Protein AF-A0A947SE64-F1 (afdb_monomer)

Mean predicted aligned error: 16.95 Å

pLDDT: mean 75.83, std 10.78, range [42.03, 89.94]

Solvent-accessible surface area (backbone atoms only — not comparable to full-atom values): 4893 Å² total; per-residue (Å²): 92,79,46,79,45,96,84,76,46,65,52,37,38,56,98,89,40,79,49,90,74,75,90,76,92,64,84,76,76,76,76,81,70,70,80,71,76,76,76,80,73,80,77,88,76,73,57,91,84,38,81,78,61,72,69,73,84,56,95,79,74,77,85,80,87,130

Secondary structure (DSSP, 8-state):
-EEE-TTS-EEEEETTEEE-----SSPPPPP---------PPPPPPPTT-GGGG----TT------

Structure (mmCIF, N/CA/C/O backbone):
data_AF-A0A947SE64-F1
#
_entry.id   AF-A0A947SE64-F1
#
loop_
_atom_site.group_PDB
_atom_site.id
_atom_site.type_symbol
_atom_site.label_atom_id
_atom_site.label_alt_id
_atom_site.label_comp_id
_atom_site.label_asym_id
_atom_site.label_entity_id
_atom_site.label_seq_id
_atom_site.pdbx_PDB_ins_code
_atom_site.Cartn_x
_atom_site.Cartn_y
_atom_site.Cartn_z
_atom_site.occupancy
_atom_site.B_iso_or_equiv
_atom_site.auth_seq_id
_atom_site.auth_comp_id
_atom_site.auth_asym_id
_atom_site.auth_atom_id
_atom_site.pdbx_PDB_model_num
ATOM 1 N N . MET A 1 1 ? -26.740 7.007 13.484 1.00 81.06 1 MET A N 1
ATOM 2 C CA . MET A 1 1 ? -26.737 7.038 14.961 1.00 81.06 1 MET A CA 1
ATOM 3 C C . MET A 1 1 ? -25.409 6.486 15.441 1.00 81.06 1 MET A C 1
ATOM 5 O O . MET A 1 1 ? -24.987 5.456 14.930 1.00 81.06 1 MET A O 1
ATOM 9 N N . VAL A 1 2 ? -24.758 7.175 16.372 1.00 85.12 2 VAL A N 1
ATOM 10 C CA . VAL A 1 2 ? -23.501 6.738 16.996 1.00 85.12 2 VAL A CA 1
ATOM 11 C C . VAL A 1 2 ? -23.785 6.541 18.483 1.00 85.12 2 VAL A C 1
ATOM 13 O O . VAL A 1 2 ? -24.428 7.403 19.081 1.00 85.12 2 VAL A O 1
ATOM 16 N N . LYS A 1 3 ? -23.381 5.406 19.056 1.00 86.12 3 LYS A N 1
ATOM 17 C CA . LYS A 1 3 ? -23.511 5.106 20.489 1.00 86.12 3 LYS A CA 1
ATOM 18 C C . LYS A 1 3 ? -22.151 4.715 21.050 1.00 86.12 3 LYS A C 1
ATOM 20 O O . LYS A 1 3 ? -21.509 3.816 20.513 1.00 86.12 3 LYS A O 1
ATOM 25 N N . GLU A 1 4 ? -21.752 5.360 22.137 1.00 84.94 4 GLU A N 1
ATOM 26 C CA . GLU A 1 4 ? -20.543 5.026 22.892 1.00 84.94 4 GLU A CA 1
ATOM 27 C C . GLU A 1 4 ? -20.943 4.178 24.103 1.00 84.94 4 GLU A C 1
ATOM 29 O O . GLU A 1 4 ? -21.822 4.566 24.876 1.00 84.94 4 GLU A O 1
ATOM 34 N N . ARG A 1 5 ? -20.352 2.988 24.243 1.00 81.81 5 ARG A N 1
ATOM 35 C CA . ARG A 1 5 ? -20.558 2.121 25.410 1.00 81.81 5 ARG A CA 1
ATOM 36 C C . ARG A 1 5 ? -19.501 2.414 26.474 1.00 81.81 5 ARG A C 1
ATOM 38 O O . ARG A 1 5 ? -18.402 2.860 26.157 1.00 81.81 5 ARG A O 1
ATOM 45 N N . ILE A 1 6 ? -19.816 2.082 27.726 1.00 86.50 6 ILE A N 1
ATOM 46 C CA . ILE A 1 6 ? -18.911 2.216 28.887 1.00 86.50 6 ILE A CA 1
ATOM 47 C C . ILE A 1 6 ? -17.602 1.435 28.667 1.00 86.50 6 ILE A C 1
ATOM 49 O O . ILE A 1 6 ? -16.539 1.841 29.125 1.00 86.50 6 ILE A O 1
ATOM 53 N N . ASP A 1 7 ? -17.665 0.371 27.869 1.00 82.56 7 ASP A N 1
ATOM 54 C CA . ASP A 1 7 ? -16.531 -0.486 27.515 1.00 82.56 7 ASP A CA 1
ATOM 55 C C . ASP A 1 7 ? -15.630 0.123 26.415 1.00 82.56 7 ASP A C 1
ATOM 57 O O . ASP A 1 7 ? -14.824 -0.581 25.806 1.00 82.56 7 ASP A O 1
ATOM 61 N N . ASN A 1 8 ? -15.786 1.418 26.107 1.00 79.00 8 ASN A N 1
ATOM 62 C CA . ASN A 1 8 ? -15.098 2.155 25.036 1.00 79.00 8 ASN A CA 1
ATOM 63 C C . ASN A 1 8 ? -15.329 1.607 23.614 1.00 79.00 8 ASN A C 1
ATOM 65 O O . ASN A 1 8 ? -14.555 1.886 22.694 1.00 79.00 8 ASN A O 1
ATOM 69 N N . THR A 1 9 ? -16.394 0.832 23.407 1.00 81.31 9 THR A N 1
ATOM 70 C CA . THR A 1 9 ? -16.818 0.383 22.074 1.00 81.31 9 THR A CA 1
ATOM 71 C C . THR A 1 9 ? -17.792 1.386 21.457 1.00 81.31 9 THR A C 1
ATOM 73 O O . THR A 1 9 ? -18.582 2.018 22.161 1.00 81.31 9 THR A O 1
ATOM 76 N N . ILE A 1 10 ? -17.711 1.558 20.135 1.00 85.88 10 ILE A N 1
ATOM 77 C CA . ILE A 1 10 ? -18.542 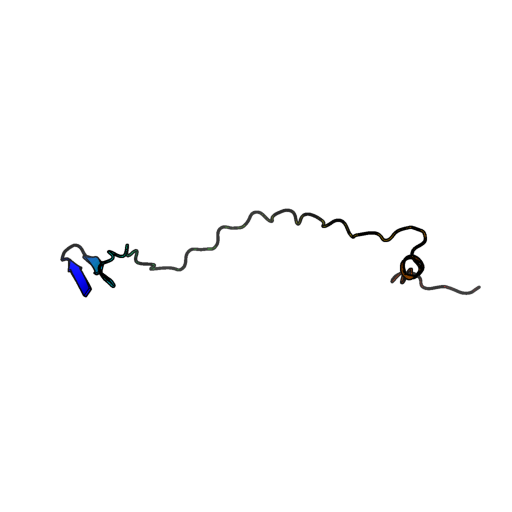2.504 19.384 1.00 85.88 10 ILE A CA 1
ATOM 78 C C . ILE A 1 10 ? -19.400 1.722 18.395 1.00 85.88 10 ILE A C 1
ATOM 80 O O . ILE A 1 10 ? -18.869 1.103 17.471 1.00 85.88 10 ILE A O 1
ATOM 84 N N . ASP A 1 11 ? -20.717 1.807 18.563 1.00 85.44 11 ASP A N 1
ATOM 85 C CA . ASP A 1 11 ? -21.683 1.272 17.608 1.00 85.44 11 ASP A CA 1
ATOM 86 C C . ASP A 1 11 ? -22.099 2.378 16.638 1.00 85.44 11 ASP A C 1
ATOM 88 O O . ASP A 1 11 ? -22.623 3.424 17.041 1.00 85.44 11 ASP A O 1
ATOM 92 N N . ILE A 1 12 ? -21.888 2.144 15.343 1.00 88.56 12 ILE A N 1
ATOM 93 C CA . ILE A 1 12 ? -22.237 3.091 14.285 1.00 88.56 12 ILE A CA 1
ATOM 94 C C . ILE A 1 12 ? -23.291 2.451 13.389 1.00 88.56 12 ILE A C 1
ATOM 96 O O . ILE A 1 12 ? -23.028 1.456 12.722 1.00 88.56 12 ILE A O 1
ATOM 100 N N . VAL A 1 13 ? -24.475 3.058 13.334 1.00 89.94 13 VAL A N 1
ATOM 101 C CA . VAL A 1 13 ? -25.542 2.672 12.403 1.00 89.94 13 VAL A CA 1
ATOM 102 C C . VAL A 1 13 ? -25.763 3.801 11.407 1.00 89.94 13 VAL A C 1
ATOM 104 O O . VAL A 1 13 ? -26.098 4.925 11.803 1.00 89.94 13 VAL A O 1
ATOM 107 N N . TYR A 1 14 ? -25.611 3.508 10.119 1.00 86.19 14 TYR A N 1
ATOM 108 C CA . TYR A 1 14 ? -25.846 4.447 9.025 1.00 86.19 14 TYR A CA 1
ATOM 109 C C . TYR A 1 14 ? -26.825 3.840 8.020 1.00 86.19 14 TYR A C 1
ATOM 111 O O . TYR A 1 14 ? -26.595 2.745 7.521 1.00 86.19 14 TYR A O 1
ATOM 119 N N . ASN A 1 15 ? -27.937 4.530 7.748 1.00 88.56 15 ASN A N 1
ATOM 120 C CA . ASN A 1 15 ? -29.007 4.064 6.852 1.00 88.56 15 ASN A CA 1
ATOM 121 C C . ASN A 1 15 ? -29.502 2.633 7.152 1.00 88.56 15 ASN A C 1
ATOM 123 O O . ASN A 1 15 ? -29.756 1.851 6.243 1.00 88.56 15 ASN A O 1
ATOM 127 N N . GLY A 1 16 ? -29.608 2.279 8.438 1.00 88.50 16 GLY A N 1
ATOM 128 C CA . GLY A 1 16 ? -30.023 0.940 8.878 1.00 88.50 16 GLY A CA 1
ATOM 129 C C . GLY A 1 16 ? -28.939 -0.139 8.769 1.00 88.50 16 GLY A C 1
ATOM 130 O O . GLY A 1 16 ? -29.200 -1.287 9.108 1.00 88.50 16 GLY A O 1
ATOM 131 N N . ILE A 1 17 ? -27.728 0.217 8.335 1.00 88.00 17 ILE A N 1
ATOM 132 C CA . ILE A 1 17 ? -26.586 -0.690 8.212 1.00 88.00 17 ILE A CA 1
ATOM 133 C C . ILE A 1 17 ? -25.640 -0.468 9.393 1.00 88.00 17 ILE A C 1
ATOM 135 O O . ILE A 1 17 ? -25.225 0.661 9.669 1.00 88.00 17 ILE A O 1
ATOM 139 N N . GLU A 1 18 ? -25.282 -1.552 10.079 1.00 87.56 18 GLU A N 1
ATOM 140 C CA . GLU A 1 18 ? -24.251 -1.546 11.117 1.00 87.56 18 GLU A CA 1
ATOM 141 C C . GLU A 1 18 ? -22.859 -1.466 10.482 1.00 87.56 18 GLU A C 1
ATOM 143 O O . GLU A 1 18 ? -22.451 -2.322 9.692 1.00 87.56 18 GLU A O 1
ATOM 148 N N . LEU A 1 19 ? -22.114 -0.416 10.824 1.00 85.88 19 LEU A N 1
ATOM 149 C CA . LEU A 1 19 ? -20.756 -0.202 10.352 1.00 85.88 19 LEU A CA 1
ATOM 150 C C . LEU A 1 19 ? -19.764 -0.752 11.375 1.00 85.88 19 LEU A C 1
ATOM 152 O O . LEU A 1 19 ? -19.771 -0.378 12.547 1.00 85.88 19 LEU A O 1
ATOM 156 N N . LYS A 1 20 ? -18.846 -1.601 10.907 1.00 80.38 20 LYS A N 1
ATOM 157 C CA . LYS A 1 20 ? -17.710 -2.051 11.715 1.00 80.38 20 LYS A CA 1
ATOM 158 C C . LYS A 1 20 ? -16.719 -0.901 11.865 1.00 80.38 20 LYS A C 1
ATOM 160 O O . LYS A 1 20 ? -16.103 -0.479 10.887 1.00 80.38 20 LYS A O 1
ATOM 165 N N . TYR A 1 21 ? -16.546 -0.419 13.089 1.00 78.44 21 TYR A N 1
ATOM 166 C CA . TYR A 1 21 ? -15.570 0.612 13.415 1.00 78.44 21 TYR A CA 1
ATOM 167 C C . TYR A 1 21 ? -14.287 -0.008 13.982 1.00 78.44 21 TYR A C 1
ATOM 169 O O . TYR A 1 21 ? -14.325 -0.824 14.899 1.00 78.44 21 TYR A O 1
ATOM 177 N N . LYS A 1 22 ? -13.133 0.404 13.449 1.00 77.00 22 LYS A N 1
ATOM 178 C CA . LYS A 1 22 ? -11.812 0.115 14.019 1.00 77.00 22 LYS A CA 1
ATOM 179 C C . LYS A 1 22 ? -11.027 1.418 14.088 1.00 77.00 22 LYS A C 1
ATOM 181 O O . LYS A 1 22 ? -10.719 2.004 13.052 1.00 77.00 22 LYS A O 1
ATOM 186 N N . LYS A 1 23 ? -10.686 1.859 15.299 1.00 79.00 23 LYS A N 1
ATOM 187 C CA . LYS A 1 23 ? -9.860 3.052 15.514 1.00 79.00 23 LYS A CA 1
ATOM 188 C C . LYS A 1 23 ? -8.469 2.835 14.908 1.00 79.00 23 LYS A C 1
ATOM 190 O O . LYS A 1 23 ? -7.803 1.844 15.210 1.00 79.00 23 LYS A O 1
ATOM 195 N N . ILE A 1 24 ? -8.028 3.756 14.053 1.00 78.44 24 ILE A N 1
ATOM 196 C CA . ILE A 1 24 ? -6.676 3.758 13.478 1.00 78.44 24 ILE A CA 1
ATOM 197 C C . ILE A 1 24 ? -5.861 4.817 14.225 1.00 78.44 24 ILE A C 1
ATOM 199 O O . ILE A 1 24 ? -5.966 6.000 13.924 1.00 78.44 24 ILE A O 1
ATOM 203 N N . GLU A 1 25 ? -5.069 4.405 15.216 1.00 84.00 25 GLU A N 1
ATOM 204 C CA . GLU A 1 25 ? -4.249 5.339 16.013 1.00 84.00 25 GLU A CA 1
ATOM 205 C C . GLU A 1 25 ? -2.984 5.793 15.279 1.00 84.00 25 GLU A C 1
ATOM 207 O O . GLU A 1 25 ? -2.525 6.921 15.437 1.00 84.00 25 GLU A O 1
ATOM 212 N N . LYS A 1 26 ? -2.421 4.912 14.449 1.00 88.44 26 LYS A N 1
ATOM 213 C CA . LYS A 1 26 ? -1.266 5.191 13.595 1.00 88.44 26 LYS A CA 1
ATOM 214 C C . LYS A 1 26 ? -1.538 4.650 12.204 1.00 88.44 26 LYS A C 1
ATOM 216 O O . LYS A 1 26 ? -2.121 3.576 12.050 1.00 88.44 26 LYS A O 1
ATOM 221 N N . ARG A 1 27 ? -1.090 5.381 11.182 1.00 81.75 27 ARG A N 1
ATOM 222 C CA . ARG A 1 27 ? -1.155 4.903 9.799 1.00 81.75 27 ARG A CA 1
ATOM 223 C C . ARG A 1 27 ? -0.331 3.613 9.697 1.00 81.75 27 ARG A C 1
ATOM 225 O O . ARG A 1 27 ? 0.835 3.638 10.093 1.00 81.75 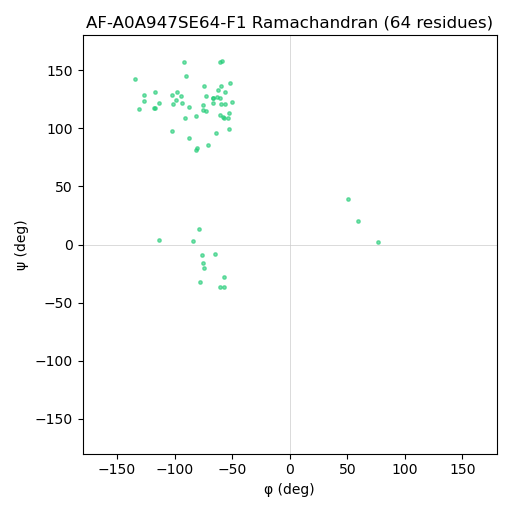27 ARG A O 1
ATOM 232 N N . PRO A 1 28 ? -0.896 2.503 9.192 1.00 82.31 28 PRO A N 1
ATOM 233 C CA . PRO A 1 28 ? -0.120 1.288 9.011 1.00 82.31 28 PRO A CA 1
ATOM 234 C C . PRO A 1 28 ? 1.038 1.578 8.057 1.00 82.31 28 PRO A C 1
ATOM 236 O O . PRO A 1 28 ? 0.865 2.255 7.037 1.00 82.31 28 PRO A O 1
ATOM 239 N N 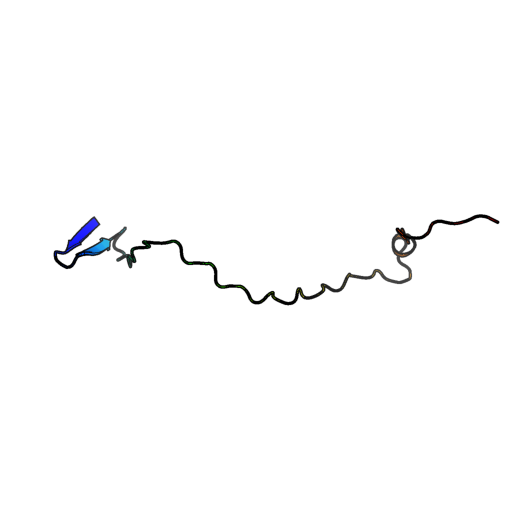. LEU A 1 29 ? 2.224 1.080 8.403 1.00 85.19 29 LEU A N 1
ATOM 240 C CA . LEU A 1 29 ? 3.347 1.095 7.479 1.00 85.19 29 LEU A CA 1
ATOM 241 C C . LEU A 1 29 ? 2.951 0.252 6.270 1.00 85.19 29 LEU A C 1
ATOM 243 O O . LEU A 1 29 ? 2.404 -0.842 6.427 1.00 85.19 29 LEU A O 1
ATOM 247 N N . LYS A 1 30 ? 3.196 0.777 5.064 1.00 79.25 30 LYS A N 1
ATOM 248 C CA . LYS A 1 30 ? 3.042 -0.036 3.860 1.00 79.25 30 LYS A CA 1
ATOM 249 C C . LYS A 1 30 ? 3.938 -1.266 4.035 1.00 79.25 30 LYS A C 1
ATOM 251 O O . LYS A 1 30 ? 5.096 -1.080 4.430 1.00 79.25 30 LYS A O 1
ATOM 256 N N . PRO A 1 31 ? 3.432 -2.488 3.793 1.00 79.69 31 PRO A N 1
ATOM 257 C CA . PRO A 1 31 ? 4.306 -3.647 3.754 1.00 79.69 31 PRO A CA 1
ATOM 258 C C . PRO A 1 31 ? 5.440 -3.329 2.782 1.00 79.69 31 PRO A C 1
ATOM 260 O O . PRO A 1 31 ? 5.226 -2.675 1.758 1.00 79.69 31 PRO A O 1
ATOM 263 N N . LYS A 1 32 ? 6.662 -3.712 3.149 1.00 73.31 32 LYS A N 1
ATOM 264 C CA . LYS A 1 32 ? 7.811 -3.587 2.262 1.00 73.31 32 LYS A CA 1
ATOM 265 C C . LYS A 1 32 ? 7.517 -4.516 1.093 1.00 73.31 32 LYS A C 1
ATOM 267 O O . LYS A 1 32 ? 7.687 -5.720 1.232 1.00 73.31 32 LYS A O 1
ATOM 272 N N . GLU A 1 33 ? 6.980 -3.963 0.010 1.00 72.75 33 GLU A N 1
ATOM 273 C CA . GLU A 1 33 ? 6.804 -4.691 -1.237 1.00 72.75 33 GLU A CA 1
ATOM 274 C C . GLU A 1 33 ? 8.184 -5.271 -1.557 1.00 72.75 33 GLU A C 1
ATOM 276 O O . GLU A 1 33 ? 9.162 -4.531 -1.733 1.00 72.75 33 GLU A O 1
ATOM 281 N N . GLU A 1 34 ? 8.302 -6.603 -1.513 1.00 71.50 34 GLU A N 1
ATOM 282 C CA . GLU A 1 34 ? 9.412 -7.269 -2.177 1.00 71.50 34 GLU A CA 1
ATOM 283 C C . GLU A 1 34 ? 9.415 -6.684 -3.576 1.00 71.50 34 GLU A C 1
ATOM 285 O O . GLU A 1 34 ? 8.362 -6.660 -4.208 1.00 71.50 34 GLU A O 1
ATOM 290 N N . LYS A 1 35 ? 10.539 -6.087 -3.996 1.00 66.31 35 LYS A N 1
ATOM 291 C CA . LYS A 1 35 ? 10.633 -5.410 -5.289 1.00 66.31 35 LYS A CA 1
ATOM 292 C C . LYS A 1 35 ? 10.153 -6.402 -6.338 1.00 66.31 35 LYS A C 1
ATOM 294 O O . LYS A 1 35 ? 10.915 -7.298 -6.703 1.00 66.31 35 LYS A O 1
ATOM 299 N N . GLU A 1 36 ? 8.899 -6.272 -6.768 1.00 68.31 36 GLU A N 1
ATOM 300 C CA . GLU A 1 36 ? 8.355 -7.142 -7.789 1.00 68.31 36 GLU A CA 1
ATOM 301 C C . GLU A 1 36 ? 9.301 -6.975 -8.965 1.00 68.31 36 GLU A C 1
ATOM 303 O O . GLU A 1 36 ? 9.571 -5.850 -9.402 1.00 68.31 36 GLU A O 1
ATOM 308 N N . GLN A 1 37 ? 9.911 -8.077 -9.403 1.00 70.56 37 GLN A N 1
ATOM 309 C CA . GLN A 1 37 ? 10.789 -8.029 -10.557 1.00 70.56 37 GLN A CA 1
ATOM 310 C C . GLN A 1 37 ? 9.941 -7.476 -11.694 1.00 70.56 37 GLN A C 1
ATOM 312 O O . GLN A 1 37 ? 8.993 -8.132 -12.133 1.00 70.56 37 GLN A O 1
ATOM 317 N N . LEU A 1 38 ? 10.226 -6.235 -12.103 1.00 71.00 38 LEU A N 1
ATOM 318 C CA . LEU A 1 38 ? 9.477 -5.554 -13.146 1.00 71.00 38 LEU A CA 1
ATOM 319 C C . LEU A 1 38 ? 9.485 -6.478 -14.359 1.00 71.00 38 LEU A C 1
ATOM 321 O O . LEU A 1 38 ? 10.530 -6.687 -14.978 1.00 71.00 38 LEU A O 1
ATOM 325 N N . LYS A 1 39 ? 8.334 -7.083 -14.674 1.00 72.44 39 LYS A N 1
ATOM 326 C CA . LYS A 1 39 ? 8.221 -7.952 -15.843 1.00 72.44 39 LYS A CA 1
ATOM 327 C C . LYS A 1 39 ? 8.544 -7.090 -17.054 1.00 72.44 39 LYS A C 1
ATOM 329 O O . LYS A 1 39 ? 7.781 -6.179 -17.382 1.00 72.44 39 LYS A O 1
ATOM 334 N N . ILE A 1 40 ? 9.680 -7.361 -17.696 1.00 73.25 40 ILE A N 1
ATOM 335 C CA . ILE A 1 40 ? 10.078 -6.670 -18.920 1.00 73.25 40 ILE A CA 1
ATOM 336 C C . ILE A 1 40 ? 8.962 -6.911 -19.934 1.00 73.25 40 ILE A C 1
ATOM 338 O O . ILE A 1 40 ? 8.748 -8.035 -20.396 1.00 73.25 40 ILE A O 1
ATOM 342 N N . ARG A 1 41 ? 8.202 -5.859 -20.249 1.00 73.25 41 ARG A N 1
ATOM 343 C CA . ARG A 1 41 ? 7.178 -5.935 -21.289 1.00 73.25 41 ARG A CA 1
ATOM 344 C C . ARG A 1 41 ? 7.902 -6.139 -22.612 1.00 73.25 41 ARG A C 1
ATOM 346 O O . ARG A 1 41 ? 8.802 -5.373 -22.950 1.00 73.25 41 ARG A O 1
ATOM 353 N N . LYS A 1 42 ? 7.521 -7.180 -23.356 1.00 76.25 42 LYS A N 1
ATOM 354 C CA . LYS A 1 42 ? 8.038 -7.382 -24.710 1.00 76.25 42 LYS A CA 1
ATOM 355 C C . LYS A 1 42 ? 7.659 -6.161 -25.542 1.00 76.25 42 LYS A C 1
ATOM 357 O O . LYS A 1 42 ? 6.479 -5.841 -25.672 1.00 76.25 42 LYS A O 1
ATOM 362 N N . VAL A 1 43 ? 8.664 -5.484 -26.085 1.00 74.25 43 VAL A N 1
ATOM 363 C CA . VAL A 1 43 ? 8.448 -4.412 -27.055 1.00 74.25 43 VAL A CA 1
ATOM 364 C C . VAL A 1 43 ? 7.869 -5.053 -28.311 1.00 74.25 43 VAL A C 1
ATOM 366 O O . VAL A 1 43 ? 8.430 -6.019 -28.828 1.00 74.25 43 VAL A O 1
ATOM 369 N N . HIS A 1 44 ? 6.728 -4.554 -28.781 1.00 80.56 44 HIS A N 1
ATOM 370 C CA . HIS A 1 44 ? 6.156 -5.015 -30.038 1.00 80.56 44 HIS A CA 1
ATOM 371 C C . HIS A 1 44 ? 7.074 -4.597 -31.194 1.00 80.56 44 HIS A C 1
ATOM 373 O O . HIS A 1 44 ? 7.364 -3.413 -31.368 1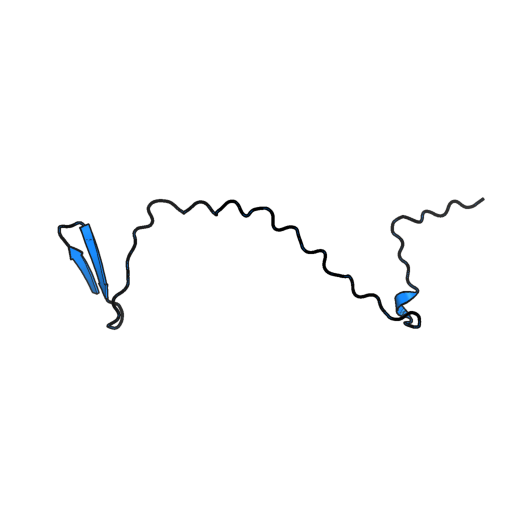.00 80.56 44 HIS A O 1
ATOM 379 N N . ILE A 1 45 ? 7.546 -5.573 -31.969 1.00 78.50 45 ILE A N 1
ATOM 380 C CA . ILE A 1 45 ? 8.410 -5.348 -33.130 1.00 78.50 45 ILE A CA 1
ATOM 381 C C . ILE A 1 45 ? 7.542 -5.452 -34.382 1.00 78.50 45 ILE A C 1
ATOM 383 O O . ILE A 1 45 ? 6.943 -6.497 -34.634 1.00 78.50 45 ILE A O 1
ATOM 387 N N . LEU A 1 46 ? 7.506 -4.379 -35.174 1.00 82.19 46 LEU A N 1
ATOM 388 C CA . LEU A 1 46 ? 6.777 -4.343 -36.444 1.00 82.19 46 LEU A CA 1
ATOM 389 C C . LEU A 1 46 ? 7.312 -5.395 -37.442 1.00 82.19 46 LEU A C 1
ATOM 391 O O . LEU A 1 46 ? 8.479 -5.779 -37.344 1.00 82.19 46 LEU A O 1
ATOM 395 N N . PRO A 1 47 ? 6.525 -5.839 -38.438 1.00 83.31 47 PRO A N 1
ATOM 396 C CA . PRO A 1 47 ? 6.965 -6.756 -39.501 1.00 83.31 47 PRO A CA 1
ATOM 397 C C . PRO A 1 47 ? 8.143 -6.222 -40.327 1.00 83.31 47 PRO A C 1
ATOM 399 O O . PRO A 1 47 ? 8.378 -5.016 -40.364 1.00 83.31 47 PRO A O 1
ATOM 402 N N . LEU A 1 48 ? 8.902 -7.114 -40.982 1.00 78.06 48 LEU A N 1
ATOM 403 C CA . LEU A 1 48 ? 10.143 -6.745 -41.690 1.00 78.06 48 LEU A CA 1
ATOM 404 C C . LEU A 1 48 ? 9.893 -5.723 -42.804 1.00 78.06 48 LEU A C 1
ATOM 406 O O . LEU A 1 48 ? 10.688 -4.806 -42.988 1.00 78.06 48 LEU A O 1
ATOM 410 N N . ASP A 1 49 ? 8.758 -5.870 -43.476 1.00 84.44 49 ASP A N 1
ATOM 411 C CA . ASP A 1 49 ? 8.344 -5.042 -44.604 1.00 84.44 49 ASP A CA 1
ATOM 412 C C . ASP A 1 49 ? 7.649 -3.734 -44.183 1.00 84.44 49 ASP A C 1
ATOM 414 O O . ASP A 1 49 ? 7.207 -2.944 -45.011 1.00 84.44 49 ASP A O 1
ATOM 418 N N . HIS A 1 50 ? 7.549 -3.458 -42.878 1.00 80.00 50 HIS A N 1
ATOM 419 C CA . HIS A 1 50 ? 6.856 -2.259 -42.432 1.00 80.00 50 HIS A CA 1
ATOM 420 C C . HIS A 1 50 ? 7.697 -1.002 -42.726 1.00 80.00 50 HIS A C 1
ATOM 422 O O . HIS A 1 50 ? 8.848 -0.922 -42.274 1.00 80.00 50 HIS 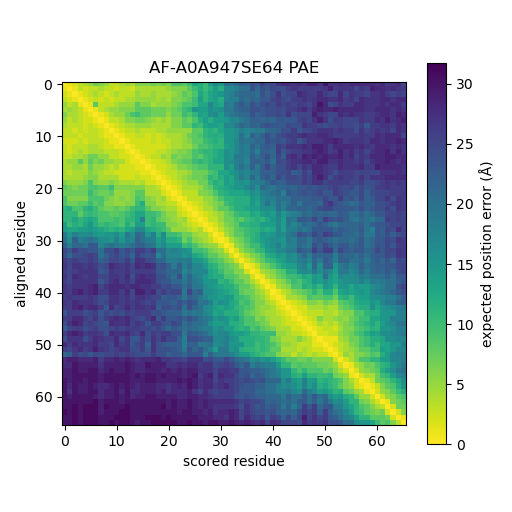A O 1
ATOM 428 N N . PRO A 1 51 ? 7.147 0.031 -43.394 1.00 80.00 51 PRO A N 1
ATOM 429 C CA . PRO A 1 51 ? 7.899 1.237 -43.755 1.00 80.00 51 PRO A CA 1
ATOM 430 C C . PRO A 1 51 ? 8.525 1.931 -42.533 1.00 80.00 51 PRO A C 1
ATOM 432 O O . PRO A 1 51 ? 9.672 2.371 -42.583 1.00 80.00 51 PRO A O 1
ATOM 435 N N . TRP A 1 52 ? 7.830 1.933 -41.389 1.00 73.06 52 TRP A N 1
ATOM 436 C CA . TRP A 1 52 ? 8.337 2.499 -40.129 1.00 73.06 52 TRP A CA 1
ATOM 437 C C . TRP A 1 52 ? 9.377 1.648 -39.381 1.00 73.06 52 TRP A C 1
ATOM 439 O O . TRP A 1 52 ? 10.008 2.149 -38.456 1.00 73.06 52 TRP A O 1
ATOM 449 N N . ARG A 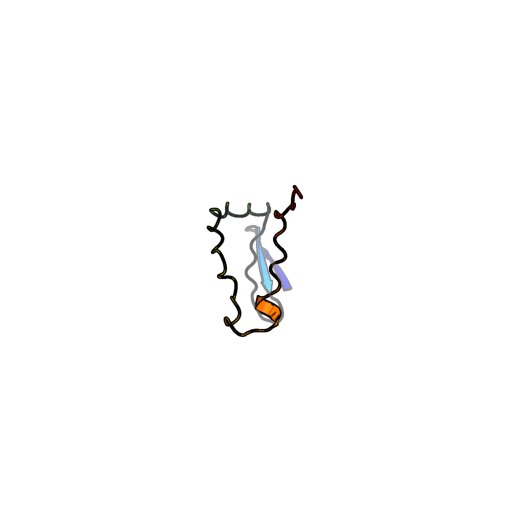1 53 ? 9.638 0.397 -39.786 1.00 70.62 53 ARG A N 1
ATOM 450 C CA . ARG A 1 53 ? 10.706 -0.430 -39.186 1.00 70.62 53 ARG A CA 1
ATOM 451 C C . ARG A 1 53 ? 12.109 0.002 -39.632 1.00 70.62 53 ARG A C 1
ATOM 453 O O . ARG A 1 53 ? 13.095 -0.311 -38.965 1.00 70.62 53 ARG A O 1
ATOM 460 N N . LYS A 1 54 ? 12.211 0.722 -40.756 1.00 66.88 54 LYS A N 1
ATOM 461 C CA . LYS A 1 54 ? 13.486 1.153 -41.356 1.00 66.88 54 LYS A CA 1
ATOM 462 C C . LYS A 1 54 ? 14.140 2.326 -40.612 1.00 66.88 54 LYS A C 1
ATOM 464 O O . LYS A 1 54 ? 15.344 2.535 -40.757 1.00 66.88 54 LYS A O 1
ATOM 469 N N . PHE A 1 55 ? 13.401 3.040 -39.760 1.00 66.69 55 PHE A N 1
ATOM 470 C CA . PHE A 1 55 ? 13.932 4.147 -38.964 1.00 66.69 55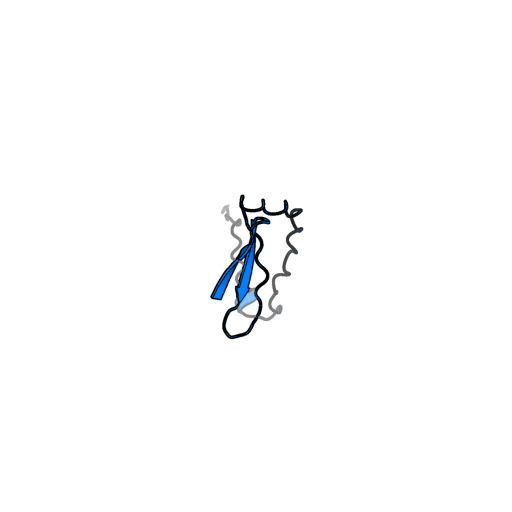 PHE A CA 1
ATOM 471 C C . PHE A 1 55 ? 14.652 3.631 -37.713 1.00 66.69 55 PHE A C 1
ATOM 473 O O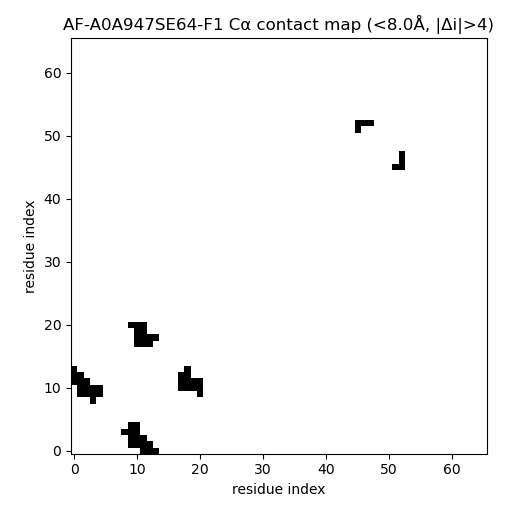 . PHE A 1 55 ? 14.115 3.604 -36.610 1.00 66.69 55 PHE A O 1
ATOM 480 N N . LYS A 1 56 ? 15.912 3.217 -37.879 1.00 64.06 56 LYS A N 1
ATOM 481 C CA . LYS A 1 56 ? 16.817 2.965 -36.752 1.00 64.06 56 LYS A CA 1
ATOM 482 C C . LYS A 1 56 ? 17.387 4.299 -36.269 1.00 64.06 56 LYS A C 1
ATOM 484 O O . LYS A 1 56 ? 18.503 4.655 -36.640 1.00 64.06 56 LYS A O 1
ATOM 489 N N . ILE A 1 57 ? 16.648 5.028 -35.434 1.00 63.53 57 ILE A N 1
ATOM 490 C CA . ILE A 1 57 ? 17.234 6.115 -34.636 1.00 63.53 57 ILE A CA 1
ATOM 491 C C . ILE A 1 57 ? 18.105 5.424 -33.583 1.00 63.53 57 ILE A C 1
ATOM 493 O O . ILE A 1 57 ? 17.631 5.059 -32.514 1.00 63.53 57 ILE A O 1
ATOM 497 N N . ASN A 1 58 ? 19.352 5.102 -33.935 1.00 59.78 58 ASN A N 1
ATOM 498 C CA . ASN A 1 58 ? 20.298 4.540 -32.981 1.00 59.78 58 ASN A CA 1
ATOM 499 C C . ASN A 1 58 ? 20.888 5.704 -32.171 1.00 59.78 58 ASN A C 1
ATOM 501 O O . ASN A 1 58 ? 21.671 6.464 -32.744 1.00 59.78 58 ASN A O 1
ATOM 505 N N . PRO A 1 59 ? 20.575 5.843 -30.869 1.00 58.84 59 PRO A N 1
ATOM 506 C CA . PRO A 1 59 ? 21.087 6.949 -30.062 1.00 58.84 59 PRO A CA 1
ATOM 507 C C . PRO A 1 59 ? 22.615 6.917 -29.869 1.00 58.84 59 PRO A C 1
ATOM 509 O O . PRO A 1 59 ? 23.179 7.886 -29.373 1.00 58.84 59 PRO A O 1
ATOM 512 N N . TYR A 1 60 ? 23.300 5.843 -30.284 1.00 58.81 60 TYR A N 1
ATOM 513 C CA . TYR A 1 60 ? 24.742 5.649 -30.095 1.00 58.81 60 TYR A CA 1
ATOM 514 C C . TYR A 1 60 ? 25.573 5.650 -31.390 1.00 58.81 60 TYR A C 1
ATOM 516 O O . TYR A 1 60 ? 26.782 5.430 -31.335 1.00 58.81 60 TYR A O 1
ATOM 524 N N . LYS A 1 61 ? 24.985 5.898 -32.571 1.00 58.41 61 LYS A N 1
ATOM 525 C CA . LYS A 1 61 ? 25.766 6.004 -33.819 1.00 58.41 61 LYS A CA 1
ATOM 526 C C . LYS A 1 61 ? 26.265 7.432 -34.039 1.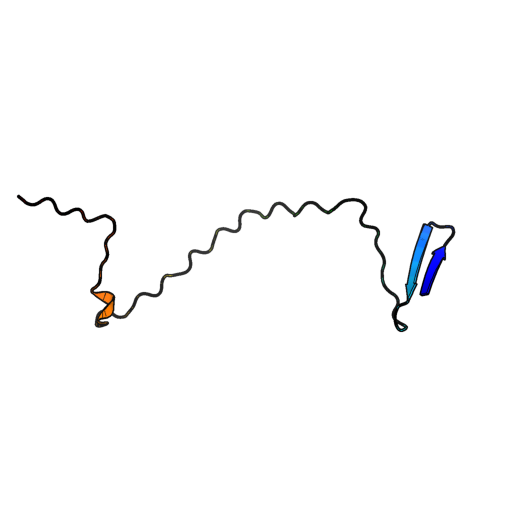00 58.41 61 LYS A C 1
ATOM 528 O O . LYS A 1 61 ? 25.598 8.237 -34.675 1.00 58.41 61 LYS A O 1
ATOM 533 N N . ARG A 1 62 ? 27.475 7.719 -33.557 1.00 57.75 62 ARG A N 1
ATOM 534 C CA . ARG A 1 62 ? 28.283 8.868 -33.992 1.00 57.75 62 ARG A CA 1
ATOM 535 C C . ARG A 1 62 ? 29.159 8.386 -35.154 1.00 57.75 62 ARG A C 1
ATOM 537 O O . ARG A 1 62 ? 30.033 7.550 -34.952 1.00 57.75 62 ARG A O 1
ATOM 544 N N . SER A 1 63 ? 28.868 8.818 -36.377 1.00 58.53 63 SER A N 1
ATOM 545 C CA . SER A 1 63 ? 29.690 8.496 -37.549 1.00 58.53 63 SER A CA 1
ATOM 546 C C . SER A 1 63 ? 30.968 9.335 -37.525 1.00 58.53 63 SER A C 1
ATOM 548 O O . SER A 1 63 ? 30.887 10.557 -37.636 1.00 58.53 63 SER A O 1
ATOM 550 N N . PHE A 1 64 ? 32.131 8.698 -37.396 1.00 49.75 64 PHE A N 1
ATOM 551 C CA . PHE A 1 64 ? 33.409 9.327 -37.729 1.00 49.75 64 PHE A CA 1
ATOM 552 C C . PHE A 1 64 ? 33.674 9.093 -39.223 1.00 49.75 64 PHE A C 1
ATOM 554 O O . PHE A 1 64 ? 33.711 7.947 -39.668 1.00 49.75 64 PHE A O 1
ATOM 561 N N . LEU A 1 65 ? 33.759 10.184 -39.986 1.00 49.06 65 LEU A N 1
ATOM 562 C CA . LEU A 1 65 ? 34.211 10.211 -41.379 1.00 49.06 65 LEU A CA 1
ATOM 563 C C . LEU A 1 65 ? 35.739 10.035 -41.404 1.00 49.06 65 LEU A C 1
ATOM 565 O O . LEU A 1 65 ? 36.428 10.671 -40.605 1.00 49.06 65 LEU A O 1
ATOM 569 N N . SER A 1 66 ? 36.237 9.200 -42.318 1.00 42.03 66 SER A N 1
ATOM 570 C CA . SER A 1 66 ? 37.630 9.160 -42.783 1.00 42.03 66 SER A CA 1
ATOM 571 C C . SER A 1 66 ? 37.641 9.300 -44.294 1.00 42.03 66 SER A C 1
ATOM 573 O O . SER A 1 66 ? 36.640 8.884 -44.920 1.00 42.03 66 SER A O 1
#

Foldseek 3Di:
DWDADPVRDIWDADPNDTDDDDDDPDDDDDPPPPPPPPPPPDDDQDDPPDPVNPPPPPVPDDDDDD

Sequence (66 aa):
MVKERIDNTIDIVYNGIELKYKKIEKRPLKPKEEKEQLKIRKVHILPLDHPWRKFKINPYKRSFLS

Radius of gyration: 30.52 Å; Cα contacts (8 Å, |Δi|>4): 31; chains: 1; bounding box: 68×18×74 Å